Protein AF-A0A3M0XJF8-F1 (afdb_monomer)

Secondary structure (DSSP, 8-state):
--S--SHHHHHHHHHHT-S----HHHHHHHTT----S-GGGT--TTSSS---HHHHTT--HHHHHHHHHHHHHHHHHHHHHHHHHTT-SSGGG--GGG-EEE-TTS-EEEHHHHSPPPPTT-TT---GGG--

Structure (mmCIF, N/CA/C/O backbone):
data_AF-A0A3M0XJF8-F1
#
_entry.id   AF-A0A3M0XJF8-F1
#
loop_
_atom_site.group_PDB
_atom_site.id
_atom_site.type_symbol
_atom_site.label_atom_id
_atom_site.label_alt_id
_atom_site.label_comp_id
_atom_site.label_asym_id
_atom_site.label_entity_id
_atom_site.label_seq_id
_atom_site.pdbx_PDB_ins_code
_atom_site.Cartn_x
_atom_site.Cartn_y
_atom_site.Cartn_z
_atom_site.occupancy
_atom_site.B_iso_or_equiv
_atom_site.auth_seq_id
_atom_site.auth_comp_id
_atom_site.auth_asym_id
_atom_site.auth_atom_id
_atom_site.pdbx_PDB_model_num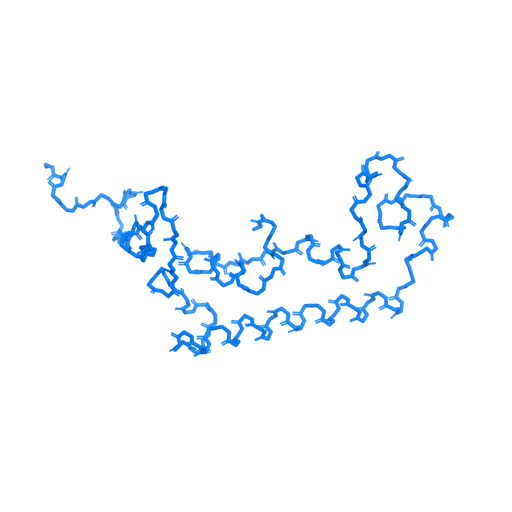
ATOM 1 N N . SER A 1 1 ? -6.342 8.306 -0.354 1.00 82.12 1 SER A N 1
ATOM 2 C CA . SER A 1 1 ? -4.974 8.451 -0.916 1.00 82.12 1 SER A CA 1
ATOM 3 C C . SER A 1 1 ? -4.036 8.891 0.204 1.00 82.12 1 SER A C 1
ATOM 5 O O . SER A 1 1 ? -4.545 9.275 1.246 1.00 82.12 1 SER A O 1
ATOM 7 N N . GLY A 1 2 ? -2.711 8.830 0.031 1.00 88.44 2 GLY A N 1
ATOM 8 C CA . GLY A 1 2 ? -1.752 9.281 1.058 1.00 88.44 2 GLY A CA 1
ATOM 9 C C . GLY A 1 2 ? -0.748 8.216 1.498 1.00 88.44 2 GLY A C 1
ATOM 10 O O . GLY A 1 2 ? -0.645 7.909 2.676 1.00 88.44 2 GLY A O 1
ATOM 11 N N . LYS A 1 3 ? -0.005 7.630 0.548 1.00 92.12 3 LYS A N 1
ATOM 12 C CA . LYS A 1 3 ? 1.035 6.613 0.829 1.00 92.12 3 LYS A CA 1
ATOM 13 C C . LYS A 1 3 ? 0.494 5.337 1.511 1.00 92.12 3 LYS A C 1
ATOM 15 O O . LYS A 1 3 ? 1.210 4.654 2.236 1.00 92.12 3 LYS A O 1
ATOM 20 N N . LEU A 1 4 ? -0.750 4.971 1.206 1.00 95.69 4 LEU A N 1
ATOM 21 C CA . LEU A 1 4 ? -1.412 3.753 1.689 1.00 95.69 4 LEU A CA 1
ATOM 22 C C . LEU A 1 4 ? -0.969 2.534 0.863 1.00 95.69 4 LEU A C 1
ATOM 24 O O . LEU A 1 4 ? -1.701 2.041 0.011 1.00 95.69 4 LEU A O 1
ATOM 28 N N . ILE A 1 5 ? 0.287 2.124 1.035 1.00 96.38 5 ILE A N 1
ATOM 29 C CA . ILE A 1 5 ? 0.939 1.095 0.202 1.00 96.38 5 ILE A CA 1
ATOM 30 C C . ILE A 1 5 ? 0.709 -0.310 0.760 1.00 96.38 5 ILE A C 1
ATOM 32 O O . ILE A 1 5 ? 0.543 -1.251 -0.013 1.00 96.38 5 ILE A O 1
ATOM 36 N N . THR A 1 6 ? 0.722 -0.438 2.087 1.00 96.81 6 THR A N 1
ATOM 37 C CA . THR A 1 6 ? 0.628 -1.716 2.796 1.00 96.81 6 THR A CA 1
ATOM 38 C C . THR A 1 6 ? -0.819 -2.042 3.175 1.00 96.81 6 THR A C 1
ATOM 40 O O . THR A 1 6 ? -1.606 -1.118 3.409 1.00 96.81 6 THR A O 1
ATOM 43 N N . PRO A 1 7 ? -1.170 -3.334 3.321 1.00 96.88 7 PRO A N 1
ATOM 44 C CA . PRO A 1 7 ? -2.499 -3.752 3.769 1.00 96.88 7 PRO A CA 1
ATOM 45 C C . PRO A 1 7 ? -2.912 -3.108 5.099 1.00 96.88 7 PRO A C 1
ATOM 47 O O . PRO A 1 7 ? -4.029 -2.619 5.229 1.00 96.88 7 PRO A O 1
ATOM 50 N N . ALA A 1 8 ? -1.984 -3.005 6.057 1.00 96.06 8 ALA A N 1
ATOM 51 C CA . ALA A 1 8 ? -2.230 -2.362 7.347 1.00 96.06 8 ALA A CA 1
ATOM 52 C C . ALA A 1 8 ? -2.587 -0.872 7.217 1.00 96.06 8 ALA A C 1
ATOM 54 O O . ALA A 1 8 ? -3.492 -0.398 7.898 1.00 96.06 8 ALA A O 1
ATOM 55 N N . ALA A 1 9 ? -1.927 -0.132 6.318 1.00 96.31 9 ALA A N 1
ATOM 56 C CA . ALA A 1 9 ? -2.253 1.273 6.076 1.00 96.31 9 ALA A CA 1
ATOM 57 C C . ALA A 1 9 ? -3.640 1.428 5.430 1.00 96.31 9 ALA A C 1
ATOM 59 O O . ALA A 1 9 ? -4.391 2.335 5.786 1.00 96.31 9 ALA A O 1
ATOM 60 N N . VAL A 1 10 ? -4.001 0.528 4.508 1.00 97.19 10 VAL A N 1
ATOM 61 C CA . VAL A 1 10 ? -5.343 0.489 3.907 1.00 97.19 10 VAL A CA 1
ATOM 62 C C . VAL A 1 10 ? -6.401 0.181 4.971 1.00 97.19 10 VAL A C 1
ATOM 64 O O . VAL A 1 10 ? -7.367 0.929 5.087 1.00 97.19 10 VAL A O 1
ATOM 67 N N . ALA A 1 11 ? -6.200 -0.858 5.785 1.00 96.88 11 ALA A N 1
ATOM 68 C CA . ALA A 1 11 ? -7.111 -1.227 6.868 1.00 96.88 11 ALA A CA 1
ATOM 69 C C . ALA A 1 11 ? -7.267 -0.102 7.902 1.00 96.88 11 ALA A C 1
ATOM 71 O O . ALA A 1 11 ? -8.381 0.203 8.318 1.00 96.88 11 ALA A O 1
ATOM 72 N N . TRP A 1 12 ? -6.175 0.578 8.261 1.00 95.25 12 TRP A N 1
ATOM 73 C CA . TRP A 1 12 ? -6.216 1.744 9.142 1.00 95.25 12 TRP A CA 1
ATOM 74 C C . TRP A 1 12 ? -7.064 2.882 8.559 1.00 95.25 12 TRP A C 1
ATOM 76 O O . TRP A 1 12 ? -7.904 3.438 9.264 1.00 95.25 12 TRP A O 1
ATOM 86 N N . ALA A 1 13 ? -6.910 3.188 7.266 1.00 96.00 13 ALA A N 1
ATOM 87 C CA . ALA A 1 13 ? -7.725 4.202 6.601 1.00 96.00 13 ALA A CA 1
ATOM 88 C C . ALA A 1 13 ? -9.220 3.827 6.594 1.00 96.00 13 ALA A C 1
ATOM 90 O O . ALA A 1 13 ? -10.064 4.687 6.844 1.00 96.00 13 ALA A O 1
ATOM 91 N N . LEU A 1 14 ? -9.548 2.547 6.378 1.00 95.69 14 LEU A N 1
ATOM 92 C CA . LEU A 1 14 ? -10.921 2.042 6.501 1.00 95.69 14 LEU A CA 1
ATOM 93 C C . LEU A 1 14 ? -11.446 2.213 7.937 1.00 95.69 14 LEU A C 1
ATOM 95 O O . LEU A 1 14 ? -12.530 2.756 8.127 1.00 95.69 14 LEU A O 1
ATOM 99 N N . CYS A 1 15 ? -10.654 1.864 8.959 1.00 95.25 15 CYS A N 1
ATOM 100 C CA . CYS A 1 15 ? -11.023 2.066 10.365 1.00 95.25 15 CYS A CA 1
ATOM 101 C C . CYS A 1 15 ? -11.305 3.535 10.715 1.00 95.25 15 CYS A C 1
ATOM 103 O O . CYS A 1 15 ? -12.149 3.799 11.569 1.00 95.25 15 CYS A O 1
ATOM 105 N N . MET A 1 16 ? -10.622 4.494 10.083 1.00 91.88 16 MET A N 1
ATOM 106 C CA . MET A 1 16 ? -10.885 5.924 10.289 1.00 91.88 16 MET A CA 1
ATOM 107 C C . MET A 1 16 ? -12.213 6.400 9.683 1.00 91.88 16 MET A C 1
ATOM 109 O O . MET A 1 16 ? -12.721 7.448 10.098 1.00 91.88 16 MET A O 1
ATOM 113 N N . GLY A 1 17 ? -12.780 5.622 8.757 1.00 91.06 17 GLY A N 1
ATOM 114 C CA . GLY A 1 17 ? -14.035 5.910 8.065 1.00 91.06 17 GLY A CA 1
ATOM 115 C C . GLY A 1 17 ? -13.885 6.215 6.574 1.00 91.06 17 GLY A C 1
ATOM 116 O O . GLY A 1 17 ? -14.770 6.847 6.013 1.00 91.06 17 GLY A O 1
ATOM 117 N N . ALA A 1 18 ? -12.781 5.832 5.921 1.00 94.19 18 ALA A N 1
ATOM 118 C CA . ALA A 1 18 ? -12.663 5.990 4.471 1.00 94.19 18 ALA A CA 1
ATOM 119 C C . ALA A 1 18 ? -13.585 5.009 3.722 1.00 94.19 18 ALA A C 1
ATOM 121 O O . ALA A 1 18 ? -13.517 3.804 3.955 1.00 94.19 18 ALA A O 1
ATOM 122 N N . ASP A 1 19 ? -14.366 5.500 2.756 1.00 92.50 19 ASP A N 1
ATOM 123 C CA . ASP A 1 19 ? -15.224 4.650 1.911 1.00 92.50 19 ASP A CA 1
ATOM 124 C C . ASP A 1 19 ? -14.436 3.846 0.866 1.00 92.50 19 ASP A C 1
ATOM 126 O O . ASP A 1 19 ? -14.840 2.756 0.449 1.00 92.50 19 ASP A O 1
ATOM 130 N N . PHE A 1 20 ? -13.307 4.400 0.415 1.00 93.31 20 PHE A N 1
ATOM 131 C CA . PHE A 1 20 ? -12.403 3.773 -0.542 1.00 93.31 20 PHE A CA 1
ATOM 132 C C . PHE A 1 20 ? -10.959 4.253 -0.361 1.00 93.31 20 PHE A C 1
ATOM 134 O O . PHE A 1 20 ? -10.680 5.338 0.155 1.00 93.31 20 PHE A O 1
ATOM 141 N N . VAL A 1 21 ? -10.015 3.443 -0.841 1.00 95.12 21 VAL A N 1
ATOM 142 C CA . VAL A 1 21 ? -8.580 3.731 -0.776 1.00 95.12 21 VAL A CA 1
ATOM 143 C C . VAL A 1 21 ? -7.960 3.600 -2.164 1.00 95.12 21 VAL A C 1
ATOM 145 O O . VAL A 1 21 ? -8.205 2.638 -2.880 1.00 95.12 21 VAL A O 1
ATOM 148 N N . ASN A 1 22 ? -7.122 4.573 -2.530 1.00 95.00 22 ASN A N 1
ATOM 149 C CA . ASN A 1 22 ? -6.332 4.561 -3.762 1.00 95.00 22 ASN A CA 1
ATOM 150 C C . ASN A 1 22 ? -4.830 4.553 -3.424 1.00 95.00 22 ASN A C 1
ATOM 152 O O . ASN A 1 22 ? -4.371 5.416 -2.662 1.00 95.00 22 ASN A O 1
ATOM 156 N N . SER A 1 23 ? -4.081 3.608 -4.009 1.00 95.12 23 SER A N 1
ATOM 157 C CA . SER A 1 23 ? -2.643 3.398 -3.792 1.00 95.12 23 SER A CA 1
ATOM 158 C C . SER A 1 23 ? -1.793 3.603 -5.051 1.00 95.12 23 SER A C 1
ATOM 160 O O . SER A 1 23 ? -1.125 2.696 -5.545 1.00 95.12 23 SER A O 1
ATOM 162 N N . ALA A 1 24 ? -1.742 4.836 -5.559 1.00 94.19 24 ALA A N 1
ATOM 163 C CA . ALA A 1 24 ? -0.909 5.166 -6.722 1.00 94.19 24 ALA A CA 1
ATOM 164 C C . ALA A 1 24 ? 0.576 4.793 -6.527 1.00 94.19 24 ALA A C 1
ATOM 166 O O . ALA A 1 24 ? 1.217 4.250 -7.425 1.00 94.19 24 ALA A O 1
ATOM 167 N N . ARG A 1 25 ? 1.139 5.039 -5.335 1.00 95.06 25 ARG A N 1
ATOM 168 C CA . ARG A 1 25 ? 2.552 4.730 -5.057 1.00 95.06 25 ARG A CA 1
ATOM 169 C C . ARG A 1 25 ? 2.832 3.227 -5.006 1.00 95.06 25 ARG A C 1
ATOM 171 O O . ARG A 1 25 ? 3.899 2.820 -5.452 1.00 95.06 25 ARG A O 1
ATOM 178 N N . GLY A 1 26 ? 1.895 2.424 -4.502 1.00 96.12 26 GLY A N 1
ATOM 179 C CA . GLY A 1 26 ? 2.027 0.969 -4.513 1.00 96.12 26 GLY A CA 1
ATOM 180 C C . GLY A 1 26 ? 2.094 0.420 -5.935 1.00 96.12 26 GLY A C 1
ATOM 181 O O . GLY A 1 26 ? 3.018 -0.320 -6.262 1.00 96.12 26 GLY A O 1
ATOM 182 N N . PHE A 1 27 ? 1.218 0.901 -6.821 1.00 96.31 27 PHE A N 1
ATOM 183 C CA . PHE A 1 27 ? 1.264 0.551 -8.242 1.00 96.31 27 PHE A CA 1
ATOM 184 C C . PHE A 1 27 ? 2.560 0.992 -8.929 1.00 96.31 27 PHE A C 1
ATOM 186 O O . PHE A 1 27 ? 3.132 0.235 -9.709 1.00 96.31 27 PHE A O 1
ATOM 193 N N . MET A 1 28 ? 3.085 2.175 -8.599 1.00 96.25 28 MET A N 1
ATOM 194 C CA . MET A 1 28 ? 4.387 2.619 -9.110 1.00 96.25 28 MET A CA 1
ATOM 195 C C . MET A 1 28 ? 5.527 1.689 -8.673 1.00 96.25 28 MET A C 1
ATOM 197 O O . MET A 1 28 ? 6.427 1.421 -9.465 1.00 96.25 28 MET A O 1
ATOM 201 N N . PHE A 1 29 ? 5.506 1.176 -7.440 1.00 96.06 29 PHE A N 1
ATOM 202 C CA . PHE A 1 29 ? 6.484 0.183 -6.981 1.00 96.06 29 PHE A CA 1
ATOM 203 C C . PHE A 1 29 ? 6.310 -1.166 -7.675 1.00 96.06 29 PHE A C 1
ATOM 205 O O . PHE A 1 29 ? 7.304 -1.745 -8.111 1.00 96.06 29 PHE A O 1
ATOM 212 N N . ALA A 1 30 ? 5.071 -1.619 -7.878 1.00 96.62 30 ALA A N 1
ATOM 213 C CA . ALA A 1 30 ? 4.790 -2.832 -8.641 1.00 96.62 30 ALA A CA 1
ATOM 214 C C . ALA A 1 30 ? 5.317 -2.739 -10.088 1.00 96.62 30 ALA A C 1
ATOM 216 O O . ALA A 1 30 ? 5.935 -3.684 -10.569 1.00 96.62 30 ALA A O 1
ATOM 217 N N . LEU A 1 31 ? 5.194 -1.569 -10.732 1.00 95.75 31 LEU A N 1
ATOM 218 C CA . LEU A 1 31 ? 5.787 -1.262 -12.046 1.00 95.75 31 LEU A CA 1
ATOM 219 C C . LEU A 1 31 ? 7.330 -1.183 -12.043 1.00 95.75 31 LEU A C 1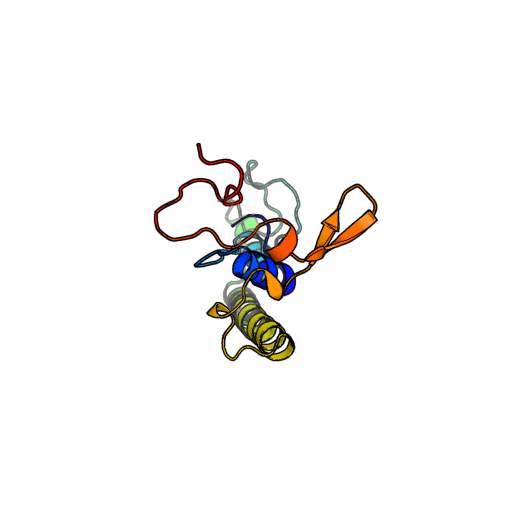
ATOM 221 O O . LEU A 1 31 ? 7.957 -1.192 -13.108 1.00 95.75 31 LEU A O 1
ATOM 225 N N . GLY A 1 32 ? 7.962 -1.068 -10.870 1.00 95.50 32 GLY A N 1
ATOM 226 C CA . GLY A 1 32 ? 9.417 -0.987 -10.711 1.00 95.50 32 GLY A CA 1
ATOM 227 C C . GLY A 1 32 ? 9.977 0.418 -10.472 1.00 95.50 32 GLY A C 1
ATOM 228 O O . GLY A 1 32 ? 11.100 0.703 -10.873 1.00 95.50 32 GLY A O 1
ATOM 229 N N . CYS A 1 33 ? 9.229 1.333 -9.855 1.00 96.44 33 CYS A N 1
ATOM 230 C CA . CYS A 1 33 ? 9.773 2.621 -9.421 1.00 96.44 33 CYS A CA 1
ATOM 231 C C . CYS A 1 33 ? 10.804 2.431 -8.297 1.00 96.44 33 CYS A C 1
ATOM 233 O O . CYS A 1 33 ? 10.481 1.904 -7.239 1.00 96.44 33 CYS A O 1
ATOM 235 N N . ILE A 1 34 ? 12.018 2.945 -8.507 1.00 96.31 34 ILE A N 1
ATOM 236 C CA . ILE A 1 34 ? 13.139 2.889 -7.549 1.00 96.31 34 ILE A CA 1
ATOM 237 C C . ILE A 1 34 ? 13.314 4.182 -6.736 1.00 96.31 34 ILE A C 1
ATOM 239 O O . ILE A 1 34 ? 14.358 4.414 -6.142 1.00 96.31 34 ILE A O 1
ATOM 243 N N . GLN A 1 35 ? 12.318 5.072 -6.754 1.00 95.94 35 GLN A N 1
ATOM 244 C CA . GLN A 1 35 ? 12.358 6.362 -6.051 1.00 95.94 35 GLN A CA 1
ATOM 245 C C . GLN A 1 35 ? 13.537 7.277 -6.428 1.00 95.94 35 GLN A C 1
ATOM 247 O O . GLN A 1 35 ? 14.050 8.002 -5.584 1.00 95.94 35 GLN A O 1
ATOM 252 N N . SER A 1 36 ? 13.913 7.336 -7.708 1.00 95.94 36 SER A N 1
ATOM 253 C CA . SER A 1 36 ? 15.020 8.194 -8.168 1.00 95.94 36 SER A CA 1
ATOM 254 C C . SER A 1 36 ? 14.768 9.704 -8.032 1.00 95.94 36 SER A C 1
ATOM 256 O O . SER A 1 36 ? 15.696 10.487 -8.196 1.00 95.94 36 SER A O 1
ATOM 258 N N . MET A 1 37 ? 13.520 10.122 -7.777 1.00 95.75 37 MET A N 1
ATOM 259 C CA . MET A 1 37 ? 13.094 11.530 -7.704 1.00 95.75 37 MET A CA 1
ATOM 260 C C . MET A 1 37 ? 13.390 12.340 -8.980 1.00 95.75 37 MET A C 1
ATOM 262 O O . MET A 1 37 ? 13.551 13.554 -8.932 1.00 95.75 37 MET A O 1
ATOM 266 N N . GLN A 1 38 ? 13.424 11.675 -10.141 1.00 96.25 38 GLN A N 1
ATOM 267 C CA . GLN A 1 38 ? 13.660 12.310 -11.448 1.00 96.25 38 GLN A CA 1
ATOM 268 C C . GLN A 1 38 ? 12.403 12.396 -12.324 1.00 96.25 38 GLN A C 1
ATOM 270 O O . GLN A 1 38 ? 12.497 12.609 -13.531 1.00 96.25 38 GLN A O 1
ATOM 275 N N . CYS A 1 39 ? 11.217 12.212 -11.742 1.00 96.25 39 CYS A N 1
ATOM 276 C CA . CYS A 1 39 ? 9.966 12.118 -12.496 1.00 96.25 39 CYS A CA 1
ATOM 277 C C . CYS A 1 39 ? 9.676 13.384 -13.322 1.00 96.25 39 CYS A C 1
ATOM 279 O O . CYS A 1 39 ? 9.171 13.290 -14.432 1.00 96.25 39 CYS A O 1
ATOM 281 N N . ASN A 1 40 ? 10.036 14.561 -12.804 1.00 97.00 40 ASN A N 1
ATOM 282 C CA . ASN A 1 40 ? 9.851 15.853 -13.469 1.00 97.00 40 ASN A CA 1
ATOM 283 C C . ASN A 1 40 ? 10.941 16.185 -14.504 1.00 97.00 40 ASN A C 1
ATOM 285 O O . ASN A 1 40 ? 10.787 17.139 -15.256 1.00 97.00 40 ASN A O 1
ATOM 289 N N . ARG A 1 41 ? 12.052 15.438 -14.533 1.00 96.50 41 ARG A N 1
ATOM 290 C CA . ARG A 1 41 ? 13.210 15.717 -15.401 1.00 96.50 41 ARG A CA 1
ATOM 291 C C . ARG A 1 41 ? 13.169 14.973 -16.731 1.00 96.50 41 ARG A C 1
ATOM 293 O O . ARG A 1 41 ? 14.092 15.105 -17.523 1.00 96.50 41 ARG A O 1
ATOM 300 N N . ASN A 1 42 ? 12.132 14.167 -16.968 1.00 95.56 42 ASN A N 1
ATOM 301 C CA . ASN A 1 42 ? 12.020 13.294 -18.139 1.00 95.56 42 ASN A CA 1
ATOM 302 C C . ASN A 1 42 ? 13.138 12.227 -18.247 1.00 95.56 42 ASN A C 1
ATOM 304 O O . ASN A 1 42 ? 13.285 11.579 -19.282 1.00 95.56 42 ASN A O 1
ATOM 308 N N . THR A 1 43 ? 13.908 11.998 -17.177 1.00 96.62 43 THR A N 1
ATOM 309 C CA . THR A 1 43 ? 15.059 11.074 -17.128 1.00 96.62 43 THR A CA 1
ATOM 310 C C . THR A 1 43 ? 14.822 9.891 -16.187 1.00 96.62 43 THR A C 1
ATOM 312 O O . THR A 1 43 ? 15.749 9.381 -15.562 1.00 96.62 43 THR A O 1
ATOM 315 N N . CYS A 1 44 ? 13.570 9.444 -16.046 1.00 96.69 44 CYS A N 1
ATOM 316 C CA . CYS A 1 44 ? 13.240 8.295 -15.205 1.00 96.69 44 CYS A CA 1
ATOM 317 C C . CYS A 1 44 ? 14.015 7.040 -15.668 1.00 96.69 44 CYS A C 1
ATOM 319 O O . CYS A 1 44 ? 13.765 6.558 -16.775 1.00 96.69 44 CYS A O 1
ATOM 321 N N . PRO A 1 45 ? 14.909 6.470 -14.835 1.00 94.88 45 PRO A N 1
ATOM 322 C CA . PRO A 1 45 ? 15.795 5.382 -15.254 1.00 94.88 45 PRO A CA 1
ATOM 323 C C . PRO A 1 45 ? 15.049 4.066 -15.498 1.00 94.88 45 PRO A C 1
ATOM 325 O O . PRO A 1 45 ? 15.547 3.197 -16.200 1.00 94.88 45 PRO A O 1
ATOM 328 N N . THR A 1 46 ? 13.845 3.916 -14.939 1.00 94.75 46 THR A N 1
ATOM 329 C CA . THR A 1 46 ? 13.028 2.699 -15.056 1.00 94.75 46 THR A CA 1
ATOM 330 C C . THR A 1 46 ? 11.946 2.800 -16.132 1.00 94.75 46 THR A C 1
ATOM 332 O O . THR A 1 46 ? 11.134 1.884 -16.276 1.00 94.75 46 THR A O 1
ATOM 335 N N . GLY A 1 47 ? 11.909 3.914 -16.875 1.00 94.75 47 GLY A N 1
ATOM 336 C CA . GLY A 1 47 ? 11.011 4.102 -18.015 1.00 94.75 47 GLY A CA 1
ATOM 337 C C . GLY A 1 47 ? 9.560 4.448 -17.672 1.00 94.75 47 GLY A C 1
ATOM 338 O O . GLY A 1 47 ? 8.747 4.541 -18.580 1.00 94.75 47 GLY A O 1
ATOM 339 N N . ILE A 1 48 ? 9.219 4.649 -16.393 1.00 95.88 48 ILE A N 1
ATOM 340 C CA . ILE A 1 48 ? 7.829 4.881 -15.952 1.00 95.88 48 ILE A CA 1
ATOM 341 C C . ILE A 1 48 ? 7.362 6.314 -16.250 1.00 95.88 48 ILE A C 1
ATOM 343 O O . ILE A 1 48 ? 6.282 6.517 -16.789 1.00 95.88 48 ILE A O 1
ATOM 347 N N . ALA A 1 49 ? 8.167 7.314 -15.878 1.00 96.00 49 ALA A N 1
ATOM 348 C CA . ALA A 1 49 ? 7.831 8.736 -16.000 1.00 96.00 49 ALA A CA 1
ATOM 349 C C . ALA A 1 49 ? 8.807 9.433 -16.960 1.00 96.00 49 ALA A C 1
ATOM 351 O O . ALA A 1 49 ? 9.676 10.202 -16.548 1.00 96.00 49 ALA A O 1
ATOM 352 N N . THR A 1 50 ? 8.732 9.072 -18.240 1.00 96.00 50 THR A N 1
ATOM 353 C CA . THR A 1 50 ? 9.560 9.644 -19.308 1.00 96.00 50 THR A CA 1
ATOM 354 C C . THR A 1 50 ? 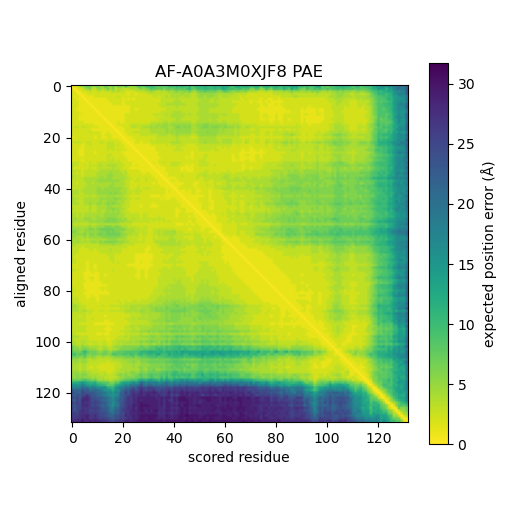8.871 9.500 -20.662 1.00 96.00 50 THR A C 1
ATOM 356 O O . THR A 1 50 ? 8.170 8.522 -20.906 1.00 96.00 50 THR A O 1
ATOM 359 N N . HIS A 1 51 ? 9.097 10.467 -21.544 1.00 95.50 51 HIS A N 1
ATOM 360 C CA . HIS A 1 51 ? 8.735 10.465 -22.959 1.00 95.50 51 HIS A CA 1
ATOM 361 C C . HIS A 1 51 ? 9.911 10.058 -23.858 1.00 95.50 51 HIS A C 1
ATOM 363 O O . HIS A 1 51 ? 9.767 10.042 -25.075 1.00 95.50 51 HIS A O 1
ATOM 369 N N . ASN A 1 52 ? 11.090 9.761 -23.294 1.00 96.38 52 ASN A N 1
ATOM 370 C CA . ASN A 1 52 ? 12.245 9.315 -24.066 1.00 96.38 52 ASN A CA 1
ATOM 371 C C . ASN A 1 52 ? 12.084 7.829 -24.445 1.00 96.38 52 ASN A C 1
ATOM 373 O O . ASN A 1 52 ? 12.163 6.977 -23.549 1.00 96.38 52 ASN A O 1
ATOM 377 N N . PRO A 1 53 ? 11.964 7.480 -25.744 1.00 95.75 53 PRO A N 1
ATOM 378 C CA . PRO A 1 53 ? 11.764 6.095 -26.171 1.00 95.75 53 PRO A CA 1
ATOM 379 C C . PRO A 1 53 ? 12.888 5.158 -25.719 1.00 95.75 53 PRO A C 1
ATOM 381 O O . PRO A 1 53 ? 12.651 3.985 -25.447 1.00 95.75 53 PRO A O 1
ATOM 384 N N . ARG A 1 54 ? 14.124 5.665 -25.570 1.00 96.31 54 ARG A N 1
ATOM 385 C CA . ARG A 1 54 ? 15.260 4.853 -25.108 1.00 96.31 54 ARG A CA 1
ATOM 386 C C . ARG A 1 54 ? 15.082 4.363 -23.673 1.00 96.31 54 ARG A C 1
ATOM 388 O O . ARG A 1 54 ? 15.497 3.241 -23.387 1.00 96.31 54 ARG A O 1
ATOM 395 N N . LEU A 1 55 ? 14.494 5.195 -22.809 1.00 95.94 55 LEU A N 1
ATOM 396 C CA . LEU A 1 55 ? 14.235 4.891 -21.399 1.00 95.94 55 LEU A CA 1
ATOM 397 C C . LEU A 1 55 ? 12.933 4.096 -21.225 1.00 95.94 55 LEU A C 1
ATOM 399 O O . LEU A 1 55 ? 12.883 3.191 -20.396 1.00 95.94 55 LEU A O 1
ATOM 403 N N . GLN A 1 56 ? 11.907 4.376 -22.037 1.00 95.69 56 GLN A N 1
ATOM 404 C CA . GLN A 1 56 ? 10.634 3.639 -22.020 1.00 95.69 56 GLN A CA 1
ATOM 405 C C . GLN A 1 56 ? 10.791 2.145 -22.327 1.00 95.69 56 GLN A C 1
ATOM 407 O O . GLN A 1 56 ? 9.985 1.355 -21.852 1.00 95.69 56 GLN A O 1
ATOM 412 N N . ARG A 1 57 ? 11.861 1.726 -23.019 1.00 93.00 57 ARG A N 1
ATOM 413 C CA . ARG A 1 57 ? 12.202 0.298 -23.200 1.00 93.00 57 ARG A CA 1
ATOM 414 C C . ARG A 1 57 ? 12.340 -0.478 -21.888 1.00 93.00 57 ARG A C 1
ATOM 416 O O . ARG A 1 57 ? 12.188 -1.691 -21.888 1.00 93.00 57 ARG A O 1
ATOM 423 N N . GLY A 1 58 ? 12.606 0.203 -20.771 1.00 89.44 58 GLY A N 1
ATOM 424 C CA . GLY A 1 58 ? 12.597 -0.414 -19.444 1.00 89.44 58 GLY A CA 1
ATOM 425 C C . GLY A 1 58 ? 11.199 -0.806 -18.947 1.00 89.44 58 GLY A C 1
ATOM 426 O O . GLY A 1 58 ? 11.090 -1.495 -17.934 1.00 89.44 58 GLY A O 1
ATOM 427 N N . LEU A 1 59 ? 10.123 -0.372 -19.613 1.00 92.12 59 LEU A N 1
ATOM 428 C CA . LEU A 1 59 ? 8.729 -0.709 -19.328 1.00 92.12 59 LEU A CA 1
ATOM 429 C C . LEU A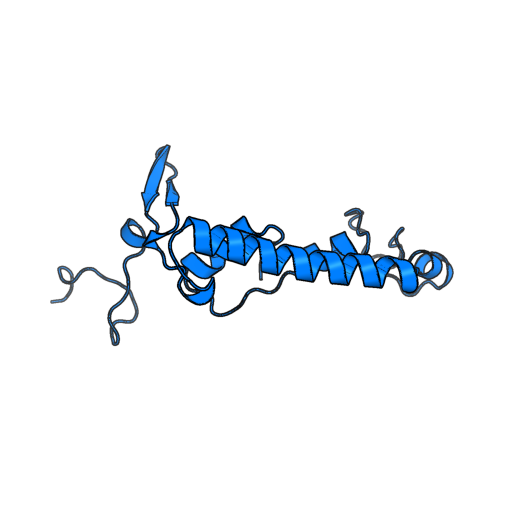 1 59 ? 8.272 -1.906 -20.181 1.00 92.12 59 LEU A C 1
ATOM 431 O O . LEU A 1 59 ? 7.453 -1.760 -21.079 1.00 92.12 59 LEU A O 1
ATOM 435 N N . VAL A 1 60 ? 8.808 -3.093 -19.885 1.00 94.56 60 VAL A N 1
ATOM 436 C CA . VAL A 1 60 ? 8.364 -4.357 -20.499 1.00 94.56 60 VAL A CA 1
ATOM 437 C C . VAL A 1 60 ? 6.954 -4.682 -19.996 1.00 94.56 60 VAL A C 1
ATOM 439 O O . VAL A 1 60 ? 6.775 -4.959 -18.809 1.00 94.56 60 VAL A O 1
ATOM 442 N N . VAL A 1 61 ? 5.948 -4.567 -20.866 1.00 94.19 61 VAL A N 1
ATOM 443 C CA . VAL A 1 61 ? 4.528 -4.610 -20.475 1.00 94.19 61 VAL A CA 1
ATOM 444 C C . VAL A 1 61 ? 4.143 -5.997 -19.975 1.00 94.19 61 VAL A C 1
ATOM 446 O O . VAL A 1 61 ? 3.467 -6.106 -18.957 1.00 94.19 61 VAL A O 1
ATOM 449 N N . GLU A 1 62 ? 4.632 -7.038 -20.639 1.00 95.88 62 GLU A N 1
ATOM 450 C CA . GLU A 1 62 ? 4.316 -8.439 -20.373 1.00 95.88 62 GLU A CA 1
ATOM 451 C C . GLU A 1 62 ? 4.745 -8.859 -18.957 1.00 95.88 62 GLU A C 1
ATOM 453 O O . GLU A 1 62 ? 3.986 -9.514 -18.251 1.00 95.88 62 GLU A O 1
ATOM 458 N N . ASP A 1 63 ? 5.918 -8.411 -18.493 1.00 95.06 63 ASP A N 1
ATOM 459 C CA . ASP A 1 63 ? 6.392 -8.646 -17.118 1.00 95.06 63 ASP A CA 1
ATOM 460 C C . ASP A 1 63 ? 5.659 -7.761 -16.099 1.00 95.06 63 ASP A C 1
ATOM 462 O O . ASP A 1 63 ? 5.187 -8.204 -15.046 1.00 95.06 63 ASP A O 1
ATOM 466 N N . LYS A 1 64 ? 5.562 -6.462 -16.392 1.00 95.69 64 LYS A N 1
ATOM 467 C CA . LYS A 1 64 ? 5.093 -5.481 -15.409 1.00 95.69 64 LYS A CA 1
ATOM 468 C C . LYS A 1 64 ? 3.591 -5.555 -15.170 1.00 95.69 64 LYS A C 1
ATOM 470 O O . LYS A 1 64 ? 3.157 -5.252 -14.057 1.00 95.69 64 LYS A O 1
ATOM 475 N N . ALA A 1 65 ? 2.808 -5.959 -16.168 1.00 97.19 65 ALA A N 1
ATOM 476 C CA . ALA A 1 65 ? 1.373 -6.170 -16.020 1.00 97.19 65 ALA A CA 1
ATOM 477 C C . ALA A 1 65 ? 1.079 -7.256 -14.975 1.00 97.19 65 ALA A C 1
ATOM 479 O O . ALA A 1 65 ? 0.286 -7.017 -14.062 1.00 97.19 65 ALA A O 1
ATOM 480 N N . GLU A 1 66 ? 1.788 -8.388 -15.030 1.00 98.00 66 GLU A N 1
ATOM 481 C CA . GLU A 1 66 ? 1.646 -9.479 -14.058 1.00 98.00 66 GLU A CA 1
ATOM 482 C C . GLU A 1 66 ? 1.984 -9.023 -12.637 1.00 98.00 66 GLU A C 1
ATOM 484 O O . GLU A 1 66 ? 1.239 -9.281 -11.690 1.00 98.00 66 GLU A O 1
ATOM 489 N N . ARG A 1 67 ? 3.062 -8.251 -12.478 1.00 97.38 67 ARG A N 1
ATOM 490 C CA . ARG A 1 67 ? 3.470 -7.694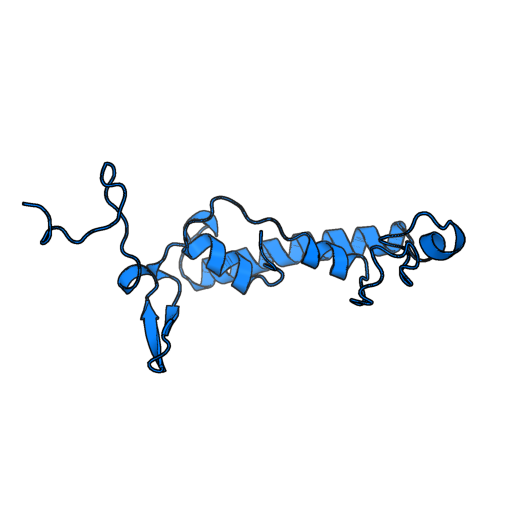 -11.178 1.00 97.38 67 ARG A CA 1
ATOM 491 C C . ARG A 1 67 ? 2.441 -6.723 -10.607 1.00 97.38 67 ARG A C 1
ATOM 493 O O . ARG A 1 67 ? 2.151 -6.757 -9.410 1.00 97.38 67 ARG A O 1
ATOM 500 N N . VAL A 1 68 ? 1.878 -5.860 -11.451 1.00 97.81 68 VAL A N 1
ATOM 501 C CA . VAL A 1 68 ? 0.809 -4.926 -11.070 1.00 97.81 68 VAL A CA 1
ATOM 502 C C . VAL A 1 68 ? -0.455 -5.682 -10.661 1.00 97.81 68 VAL A C 1
ATOM 504 O O . VAL A 1 68 ? -1.037 -5.376 -9.617 1.00 97.81 68 VAL A O 1
ATOM 507 N N . ALA A 1 69 ? -0.851 -6.692 -11.436 1.00 98.06 69 ALA A N 1
ATOM 508 C CA . ALA A 1 69 ? -2.007 -7.528 -11.136 1.00 98.06 69 ALA A CA 1
ATOM 509 C C . ALA A 1 69 ? -1.811 -8.324 -9.838 1.00 98.06 69 ALA A C 1
ATOM 511 O O . ALA A 1 69 ? -2.730 -8.412 -9.021 1.00 98.06 69 ALA A O 1
ATOM 512 N N . ALA A 1 70 ? -0.615 -8.874 -9.615 1.00 98.00 70 ALA A N 1
ATOM 513 C CA . ALA A 1 70 ? -0.259 -9.553 -8.377 1.00 98.00 70 ALA A CA 1
ATOM 514 C C . ALA A 1 70 ? -0.343 -8.596 -7.180 1.00 98.00 70 ALA A C 1
ATOM 516 O O . ALA A 1 70 ? -1.014 -8.917 -6.202 1.00 98.00 70 ALA A O 1
ATOM 517 N N . TYR A 1 71 ? 0.242 -7.394 -7.268 1.00 97.88 71 TYR A N 1
ATOM 518 C CA . TYR A 1 71 ? 0.147 -6.390 -6.201 1.00 97.88 71 TYR A CA 1
ATOM 519 C C . TYR A 1 71 ? -1.307 -6.075 -5.833 1.00 97.88 71 TYR A C 1
ATOM 521 O O . TYR A 1 71 ? -1.652 -6.098 -4.653 1.00 97.88 71 TYR A O 1
ATOM 529 N N . ALA A 1 72 ? -2.171 -5.829 -6.825 1.00 97.62 72 ALA A N 1
ATOM 530 C CA . ALA A 1 72 ? -3.585 -5.551 -6.578 1.00 97.62 72 ALA A CA 1
ATOM 531 C C . ALA A 1 72 ? -4.284 -6.719 -5.864 1.00 97.62 72 ALA A C 1
ATOM 533 O O . ALA A 1 72 ? -4.958 -6.508 -4.855 1.00 97.62 72 ALA A O 1
ATOM 534 N N . ARG A 1 73 ? -4.096 -7.952 -6.359 1.00 98.06 73 ARG A N 1
ATOM 535 C CA . ARG A 1 73 ? -4.698 -9.161 -5.776 1.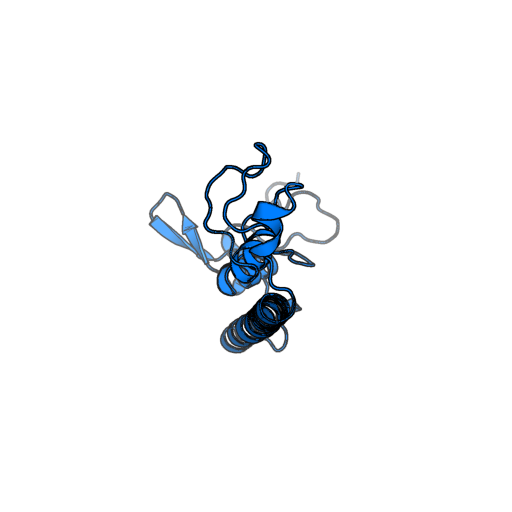00 98.06 73 ARG A CA 1
ATOM 536 C C . ARG A 1 73 ? -4.226 -9.399 -4.344 1.00 98.06 73 ARG A C 1
ATOM 538 O O . ARG A 1 73 ? -5.057 -9.610 -3.465 1.00 98.06 73 ARG A O 1
ATOM 545 N N . HIS A 1 74 ? -2.920 -9.314 -4.097 1.00 97.94 74 HIS A N 1
ATOM 546 C CA . HIS A 1 74 ? -2.352 -9.497 -2.763 1.00 97.94 74 HIS A CA 1
ATOM 547 C C . HIS A 1 74 ? -2.803 -8.403 -1.799 1.00 97.94 74 HIS A C 1
ATOM 549 O O . HIS A 1 74 ? -3.199 -8.712 -0.683 1.00 97.94 74 HIS A O 1
ATOM 555 N N . LEU A 1 75 ? -2.826 -7.137 -2.224 1.00 97.56 75 LEU A N 1
ATOM 556 C CA . LEU A 1 75 ? -3.293 -6.048 -1.368 1.00 97.56 75 LEU A CA 1
ATOM 557 C C . LEU A 1 75 ? -4.741 -6.278 -0.913 1.00 97.56 75 LEU A C 1
ATOM 559 O O . LEU A 1 75 ? -5.036 -6.126 0.268 1.00 97.56 75 LEU A O 1
ATOM 563 N N . VAL A 1 76 ? -5.633 -6.667 -1.830 1.00 96.75 76 VAL A N 1
ATOM 564 C CA . VAL A 1 76 ? -7.038 -6.959 -1.502 1.00 96.75 76 VAL A CA 1
ATOM 565 C C . VAL A 1 76 ? -7.151 -8.165 -0.572 1.00 96.75 76 VAL A C 1
ATOM 567 O O . VAL A 1 76 ? -7.869 -8.093 0.425 1.00 96.75 76 VAL A O 1
ATOM 570 N N . HIS A 1 77 ? -6.430 -9.247 -0.872 1.00 97.88 77 HIS A N 1
ATOM 571 C CA . HIS A 1 77 ? -6.434 -10.460 -0.058 1.00 97.88 77 HIS A CA 1
ATOM 572 C C . HIS A 1 77 ? -5.981 -10.179 1.379 1.00 97.88 77 HIS A C 1
ATOM 574 O O . HIS A 1 77 ? -6.707 -10.484 2.319 1.00 97.88 77 HIS A O 1
ATOM 580 N N . GLU A 1 78 ? -4.840 -9.513 1.550 1.00 98.06 78 GLU A N 1
ATOM 581 C CA . GLU A 1 78 ? -4.265 -9.220 2.865 1.00 98.06 78 GLU A CA 1
ATOM 582 C C . GLU A 1 78 ? -5.114 -8.241 3.683 1.00 98.06 78 GLU A C 1
ATOM 584 O O . GLU A 1 78 ? -5.229 -8.370 4.901 1.00 98.06 78 GLU A O 1
ATOM 589 N N . VAL A 1 79 ? -5.763 -7.268 3.035 1.00 97.81 79 VAL A N 1
ATOM 590 C CA . VAL A 1 79 ? -6.741 -6.406 3.718 1.00 97.81 79 VAL A CA 1
ATOM 591 C C . VAL A 1 79 ? -7.939 -7.233 4.206 1.00 97.81 79 VAL A C 1
ATOM 593 O O . VAL A 1 79 ? -8.433 -6.994 5.309 1.00 97.81 79 VAL A O 1
ATOM 596 N N . GLY A 1 80 ? -8.373 -8.229 3.429 1.00 97.81 80 GLY A N 1
ATOM 597 C CA . GLY A 1 80 ? -9.357 -9.230 3.850 1.00 97.81 80 GLY A CA 1
ATOM 598 C C . GLY A 1 80 ? -8.886 -10.051 5.052 1.00 97.81 80 GLY A C 1
ATOM 599 O O . GLY A 1 80 ? -9.624 -10.183 6.025 1.00 97.81 80 GLY A O 1
ATOM 600 N N . THR A 1 81 ? -7.640 -10.523 5.038 1.00 98.25 81 THR A N 1
ATOM 601 C CA . THR A 1 81 ? -7.026 -11.254 6.157 1.00 98.25 81 THR A CA 1
ATOM 602 C C . THR A 1 81 ? -7.022 -10.424 7.441 1.00 98.25 81 THR A C 1
ATOM 604 O O . THR A 1 81 ? -7.422 -10.919 8.494 1.00 98.25 81 THR A O 1
ATOM 607 N N . ILE A 1 82 ? -6.656 -9.139 7.363 1.00 97.94 82 ILE A N 1
ATOM 608 C CA . ILE A 1 82 ? -6.714 -8.219 8.511 1.00 97.94 82 ILE A CA 1
ATOM 609 C C . ILE A 1 82 ? -8.155 -8.057 9.008 1.00 97.94 82 ILE A C 1
ATOM 611 O O . ILE A 1 82 ? -8.402 -8.115 10.210 1.00 97.94 82 ILE A O 1
ATOM 615 N N . ALA A 1 83 ? -9.115 -7.882 8.098 1.00 97.81 83 ALA A N 1
ATOM 616 C CA . ALA A 1 83 ? -10.523 -7.748 8.453 1.00 97.81 83 ALA A CA 1
ATOM 617 C C . ALA A 1 83 ? -11.039 -8.989 9.210 1.00 97.81 83 ALA A C 1
ATOM 619 O O . ALA A 1 83 ? -11.642 -8.857 10.277 1.00 97.81 83 ALA A O 1
ATOM 620 N N . HIS A 1 84 ? -10.716 -10.189 8.724 1.00 97.38 84 HIS A N 1
ATOM 621 C CA . HIS A 1 84 ? -11.058 -11.440 9.398 1.00 97.38 84 HIS A CA 1
ATOM 622 C C . HIS A 1 84 ? -10.367 -11.589 10.757 1.00 97.38 84 HIS A C 1
ATOM 624 O O . HIS A 1 84 ? -11.014 -11.999 11.720 1.00 97.38 84 HIS A O 1
ATOM 630 N N . ALA A 1 85 ? -9.097 -11.190 10.877 1.00 97.44 85 ALA A N 1
ATOM 631 C CA . ALA A 1 85 ? -8.382 -11.184 12.154 1.00 97.44 85 ALA A CA 1
ATOM 632 C C . ALA A 1 85 ? -9.013 -10.222 13.180 1.00 97.44 85 ALA A C 1
ATOM 634 O O . ALA A 1 85 ? -9.005 -10.499 14.377 1.00 97.44 85 ALA A O 1
ATOM 635 N N . CYS A 1 86 ? -9.610 -9.117 12.723 1.00 96.69 86 CYS A N 1
ATOM 636 C CA . CYS A 1 86 ? -10.381 -8.195 13.560 1.00 96.69 86 CYS A CA 1
ATOM 637 C C . CYS A 1 86 ? -11.808 -8.684 13.880 1.00 96.69 86 CYS A C 1
ATOM 639 O O . CYS A 1 86 ? -12.544 -7.974 14.565 1.00 96.69 86 CYS A O 1
ATOM 641 N N . GLY A 1 87 ? -12.215 -9.863 13.395 1.00 96.94 87 GLY A N 1
ATOM 642 C CA . GLY A 1 87 ? -13.532 -10.450 13.658 1.00 96.94 87 GLY A CA 1
ATOM 643 C C . GLY A 1 87 ? -14.666 -9.904 12.788 1.00 96.94 87 GLY A C 1
ATOM 644 O O . GLY A 1 87 ? -15.833 -10.095 13.128 1.00 96.94 87 GLY A O 1
ATOM 645 N N . VAL A 1 88 ? -14.357 -9.229 11.675 1.00 97.38 88 VAL A N 1
ATOM 646 C CA . VAL A 1 88 ? -15.366 -8.741 10.722 1.00 97.38 88 VAL A CA 1
ATOM 647 C C . VAL A 1 88 ? -15.364 -9.559 9.429 1.00 97.38 88 VAL A C 1
ATOM 649 O O . VAL A 1 88 ? -14.367 -10.182 9.061 1.00 97.38 88 VAL A O 1
ATOM 652 N N . ARG A 1 89 ? -16.500 -9.589 8.721 1.00 95.62 89 ARG A N 1
ATOM 653 C CA . ARG A 1 89 ? -16.659 -10.429 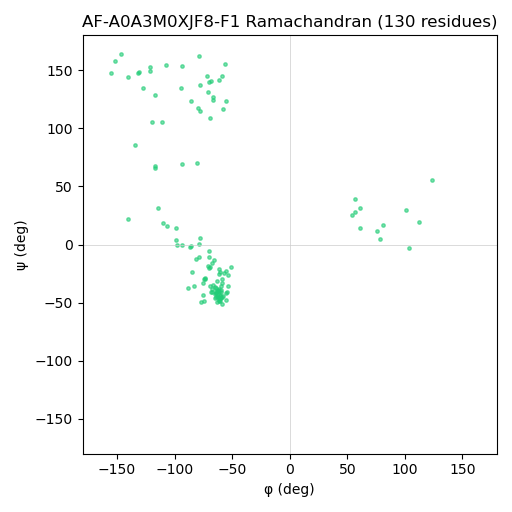7.516 1.00 95.62 89 ARG A CA 1
ATOM 654 C C . ARG A 1 89 ? -16.132 -9.755 6.257 1.00 95.62 89 ARG A C 1
ATOM 656 O O . ARG A 1 89 ? -15.834 -10.429 5.278 1.00 95.62 89 ARG A O 1
ATOM 663 N N . SER A 1 90 ? -16.064 -8.428 6.269 1.00 95.62 90 SER A N 1
ATOM 664 C CA . SER A 1 90 ? -15.633 -7.616 5.136 1.00 95.62 90 SER A CA 1
ATOM 665 C C . SER A 1 90 ? -14.773 -6.449 5.619 1.00 95.62 90 SER A C 1
ATOM 667 O O . SER A 1 90 ? -15.101 -5.850 6.644 1.00 95.62 90 SER A O 1
ATOM 669 N N . PRO A 1 91 ? -13.732 -6.037 4.870 1.00 95.69 91 PRO A N 1
ATOM 670 C CA . PRO A 1 91 ? -12.950 -4.843 5.188 1.00 95.69 91 PRO A CA 1
ATOM 671 C C . PRO A 1 91 ? -13.778 -3.565 5.358 1.00 95.69 91 PRO A C 1
ATOM 673 O O . PRO A 1 91 ? -13.377 -2.668 6.088 1.00 95.69 91 PRO A O 1
ATOM 676 N N . ARG A 1 92 ? -14.952 -3.479 4.720 1.00 94.50 92 ARG A N 1
ATOM 677 C CA . ARG A 1 92 ? -15.874 -2.337 4.863 1.00 94.50 92 ARG A CA 1
ATOM 678 C C . ARG A 1 92 ? -16.536 -2.253 6.241 1.00 94.50 92 ARG A C 1
ATOM 680 O O . ARG A 1 92 ? -17.049 -1.205 6.605 1.00 94.50 92 ARG A O 1
ATOM 687 N N . GLU A 1 93 ? -16.546 -3.349 6.995 1.00 95.62 93 GLU A N 1
ATOM 688 C CA . GLU A 1 93 ? -17.073 -3.399 8.362 1.00 95.62 93 GLU A CA 1
ATOM 689 C C . GLU A 1 93 ? -16.014 -2.974 9.402 1.00 95.62 93 GLU A C 1
ATOM 691 O O . GLU A 1 93 ? -16.302 -2.927 10.603 1.00 95.62 93 GLU A O 1
ATOM 696 N N . LEU A 1 94 ? -14.788 -2.648 8.965 1.00 96.06 94 LEU A N 1
ATOM 697 C CA . LEU A 1 94 ? -13.781 -2.041 9.826 1.00 96.06 94 LEU A CA 1
ATOM 698 C C . LEU A 1 94 ? -14.277 -0.685 10.350 1.00 96.06 94 LEU A C 1
ATOM 700 O O . LEU A 1 94 ? -14.947 0.082 9.669 1.00 96.06 94 LEU A O 1
ATOM 704 N N . LYS A 1 95 ? -13.960 -0.407 11.612 1.00 94.44 95 LYS A N 1
ATOM 705 C CA . LYS A 1 95 ? -14.474 0.714 12.402 1.00 94.44 95 LYS A CA 1
ATOM 706 C C . LYS A 1 95 ? -13.372 1.159 13.346 1.00 94.44 95 LYS A C 1
ATOM 708 O O . LYS A 1 95 ? -12.452 0.388 13.624 1.00 94.44 95 LYS A O 1
ATOM 713 N N . ARG A 1 96 ? -13.502 2.357 13.913 1.00 93.94 96 ARG A N 1
ATOM 714 C CA . ARG A 1 96 ? -12.491 2.956 14.801 1.00 93.94 96 ARG A CA 1
ATOM 715 C C . ARG A 1 96 ? -12.092 2.043 15.964 1.00 93.94 96 ARG A C 1
ATOM 717 O O . ARG A 1 96 ? -10.919 1.956 16.295 1.00 93.94 96 ARG A O 1
ATOM 724 N N . ARG A 1 97 ? -13.028 1.270 16.520 1.00 93.31 97 ARG A N 1
ATOM 725 C CA . ARG A 1 97 ? -12.742 0.304 17.599 1.00 93.31 97 ARG A CA 1
ATOM 726 C C . ARG A 1 97 ? -11.755 -0.815 17.226 1.00 93.31 97 ARG A C 1
ATOM 728 O O . ARG A 1 97 ? -11.187 -1.422 18.125 1.00 93.31 97 ARG A O 1
ATOM 735 N N . HIS A 1 98 ? -11.564 -1.105 15.937 1.00 95.38 98 HIS A N 1
ATOM 736 C CA . HIS A 1 98 ? -10.670 -2.168 15.464 1.00 95.38 98 HIS A CA 1
ATOM 737 C C . HIS A 1 98 ? -9.213 -1.696 15.304 1.00 95.38 98 HIS A C 1
ATOM 739 O O . HIS A 1 98 ? -8.352 -2.495 14.950 1.00 95.38 98 HIS A O 1
ATOM 745 N N . ALA A 1 99 ? -8.913 -0.416 15.551 1.00 94.75 99 ALA A N 1
ATOM 746 C CA . ALA A 1 99 ? -7.566 0.133 15.433 1.00 94.75 99 ALA A CA 1
ATOM 747 C C . ALA A 1 99 ? -7.178 0.969 16.659 1.00 94.75 99 ALA A C 1
ATOM 749 O O . ALA A 1 99 ? -8.000 1.639 17.288 1.00 94.75 99 ALA A O 1
ATOM 750 N N . ARG A 1 100 ? -5.884 0.933 16.982 1.00 94.56 100 ARG A N 1
ATOM 751 C CA . ARG A 1 100 ? -5.264 1.694 18.071 1.00 94.56 100 ARG A CA 1
ATOM 752 C C . ARG A 1 100 ? -4.162 2.591 17.525 1.00 94.56 100 ARG A C 1
ATOM 754 O O . ARG A 1 100 ? -3.547 2.271 16.509 1.00 94.56 100 ARG A O 1
ATOM 761 N N . VAL A 1 101 ? -3.906 3.697 18.212 1.00 93.50 101 VAL A N 1
ATOM 762 C CA . VAL A 1 101 ? -2.846 4.653 17.877 1.00 93.50 101 VAL A CA 1
ATOM 763 C C . VAL A 1 101 ? -2.017 4.970 19.118 1.00 93.50 101 VAL A C 1
ATOM 765 O O . VAL A 1 101 ? -2.517 4.930 20.243 1.00 93.50 101 VAL A O 1
ATOM 768 N N . MET A 1 102 ? -0.733 5.251 18.911 1.00 94.12 102 MET A N 1
ATOM 769 C CA . MET A 1 102 ? 0.151 5.741 19.963 1.00 94.12 102 MET A CA 1
ATOM 770 C C . MET A 1 102 ? 0.026 7.256 20.054 1.00 94.12 102 MET A C 1
ATOM 772 O O . MET A 1 102 ? 0.226 7.960 19.064 1.00 94.12 102 MET A O 1
ATOM 776 N N . THR A 1 103 ? -0.310 7.761 21.235 1.00 91.44 103 THR A N 1
ATOM 777 C CA . THR A 1 103 ? -0.345 9.202 21.488 1.00 91.44 103 THR A CA 1
ATOM 778 C C . THR A 1 103 ? 1.069 9.747 21.725 1.00 91.44 103 THR A C 1
ATOM 780 O O . THR A 1 103 ? 1.972 8.982 22.075 1.00 91.44 103 THR A O 1
ATOM 783 N N . PRO A 1 104 ? 1.280 11.073 21.618 1.00 92.50 104 PRO A N 1
ATOM 784 C CA . PRO A 1 104 ? 2.554 11.701 21.982 1.00 92.50 104 PRO A CA 1
ATOM 785 C C . PRO A 1 104 ? 2.989 11.430 23.430 1.00 92.50 104 PRO A C 1
ATOM 787 O O . PRO A 1 104 ? 4.177 11.434 23.725 1.00 92.50 104 PRO A O 1
ATOM 790 N N . ALA A 1 105 ? 2.038 11.139 24.324 1.00 91.38 105 ALA A N 1
ATOM 791 C CA . ALA A 1 105 ? 2.300 10.749 25.709 1.00 91.38 105 ALA A CA 1
ATOM 792 C C . ALA A 1 105 ? 2.741 9.275 25.864 1.00 91.38 105 ALA A C 1
ATOM 794 O O . ALA A 1 105 ? 2.843 8.781 26.983 1.00 91.38 105 ALA A O 1
ATOM 795 N N . GLY A 1 106 ? 2.949 8.543 24.763 1.00 92.94 106 GLY A 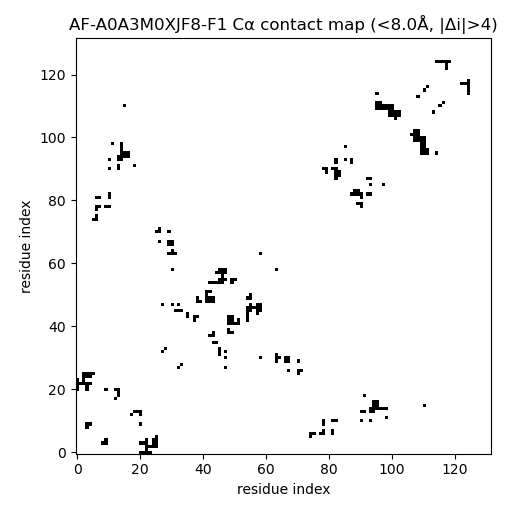N 1
ATOM 796 C CA . GLY A 1 106 ? 3.384 7.143 24.779 1.00 92.94 106 GLY A CA 1
ATOM 797 C C . GLY A 1 106 ? 2.288 6.140 25.150 1.00 92.94 106 GLY A C 1
ATOM 798 O O . GLY A 1 106 ? 2.583 4.972 25.390 1.00 92.94 106 GLY A O 1
ATOM 799 N N . LYS A 1 107 ? 1.016 6.556 25.185 1.00 93.50 107 LYS A N 1
ATOM 800 C CA . LYS A 1 107 ? -0.114 5.677 25.518 1.00 93.50 107 LYS A CA 1
ATOM 801 C C . LYS A 1 107 ? -0.754 5.113 24.251 1.00 93.50 107 LYS A C 1
ATOM 803 O O . LYS A 1 107 ? -1.044 5.860 23.319 1.00 93.50 107 LYS A O 1
ATOM 808 N N . SER A 1 108 ? -1.033 3.810 24.244 1.00 94.69 108 SER A N 1
ATOM 809 C CA . SER A 1 108 ? -1.881 3.188 23.221 1.00 94.69 108 SER A CA 1
ATOM 810 C C . SER A 1 108 ? -3.351 3.445 23.542 1.00 94.69 108 SER A C 1
ATOM 812 O O . SER A 1 108 ? -3.843 2.997 24.581 1.00 94.69 108 SER A O 1
ATOM 814 N N . VAL A 1 109 ? -4.052 4.147 22.655 1.00 93.81 109 VAL A N 1
ATOM 815 C CA . VAL A 1 109 ? -5.486 4.446 22.790 1.00 93.81 109 VAL A CA 1
ATOM 816 C C . VAL A 1 109 ? -6.262 3.892 21.602 1.00 93.81 109 VAL A C 1
ATOM 818 O O . VAL A 1 109 ? -5.732 3.779 20.493 1.00 93.81 109 VAL A O 1
ATOM 821 N N . SER A 1 110 ? -7.518 3.515 21.832 1.00 93.06 110 SER A N 1
ATOM 822 C CA . SER A 1 110 ? -8.423 3.130 20.746 1.00 93.06 110 SER A CA 1
ATOM 823 C C . SER A 1 110 ? -8.763 4.349 19.891 1.00 93.06 110 SER A C 1
ATOM 825 O O . SER A 1 110 ? -9.021 5.426 20.431 1.00 93.06 110 SER A O 1
ATOM 827 N N . LEU A 1 111 ? -8.848 4.195 18.563 1.00 91.62 111 LEU A N 1
ATOM 828 C CA . LEU A 1 111 ? -9.334 5.294 17.718 1.00 91.62 111 LEU A CA 1
ATOM 829 C C . LEU A 1 111 ? -10.777 5.680 18.066 1.00 91.62 111 LEU A C 1
ATOM 831 O O . LEU A 1 111 ? -11.158 6.815 17.818 1.00 91.62 111 LEU A O 1
ATOM 835 N N . ALA A 1 112 ? -11.577 4.770 18.633 1.00 91.38 112 ALA A N 1
ATOM 836 C CA . ALA A 1 112 ? -12.940 5.084 19.067 1.00 91.38 112 ALA A CA 1
ATOM 837 C C . ALA A 1 112 ? -12.978 5.934 20.349 1.00 91.38 112 ALA A C 1
ATOM 839 O O . ALA A 1 112 ? -13.910 6.706 20.532 1.00 91.38 112 ALA A O 1
ATOM 840 N N . GLU A 1 113 ? -11.973 5.801 21.219 1.00 89.06 113 GLU A N 1
ATOM 841 C CA . GLU A 1 113 ? -11.829 6.644 22.414 1.00 89.06 113 GLU A CA 1
ATOM 842 C C . GLU A 1 113 ? -11.332 8.037 22.024 1.00 89.06 113 GLU A C 1
ATOM 844 O O . GLU A 1 113 ? -11.842 9.040 22.511 1.00 89.06 113 GLU A O 1
ATOM 849 N N . GLN A 1 114 ? -10.346 8.098 21.124 1.00 87.38 114 GLN A N 1
ATOM 850 C CA . GLN A 1 114 ? -9.765 9.364 20.687 1.00 87.38 114 GLN A CA 1
ATOM 851 C C . GLN A 1 114 ? -10.676 10.138 19.721 1.00 87.38 114 GLN A C 1
ATOM 853 O O . GLN A 1 114 ? -10.697 11.366 19.757 1.00 87.38 114 GLN A O 1
ATOM 858 N N . TRP A 1 115 ? -11.438 9.431 18.882 1.00 86.38 115 TRP A N 1
ATOM 859 C CA . TRP A 1 115 ? -12.417 9.996 17.950 1.00 86.38 115 TRP A CA 1
ATOM 860 C C . TRP A 1 115 ? -13.741 9.215 17.995 1.00 86.38 115 TRP A C 1
ATOM 862 O O . TRP A 1 115 ? -13.966 8.320 17.167 1.00 86.38 115 TRP A O 1
ATOM 872 N N . PRO A 1 116 ? -14.639 9.561 18.934 1.00 83.94 116 PRO A N 1
ATOM 873 C CA . PRO A 1 116 ? -15.947 8.926 19.065 1.00 83.94 116 PRO A CA 1
ATOM 874 C C . PRO A 1 116 ? -16.788 8.989 17.783 1.00 83.94 116 PRO A C 1
ATOM 876 O O . PRO A 1 116 ? -16.604 9.852 16.918 1.00 83.94 116 PRO A O 1
ATOM 879 N N . GLU A 1 117 ? -17.722 8.049 17.631 1.00 72.12 117 GLU A N 1
ATOM 880 C CA . GLU A 1 117 ? -18.697 8.094 16.536 1.00 72.12 117 GLU A CA 1
ATOM 881 C C . GLU A 1 117 ? -19.629 9.305 16.728 1.00 72.12 117 GLU A C 1
ATOM 883 O O . GLU A 1 117 ? -20.211 9.502 17.794 1.00 72.12 117 GLU A O 1
ATOM 888 N N . THR A 1 118 ? -19.750 10.144 15.698 1.00 69.44 118 THR A N 1
ATOM 889 C CA . THR A 1 118 ? -20.635 11.316 15.706 1.00 69.44 118 THR A CA 1
ATOM 890 C C . THR A 1 118 ? -22.075 10.882 15.461 1.00 69.44 118 THR A C 1
ATOM 892 O O . THR A 1 118 ? -22.329 10.077 14.564 1.00 69.44 118 THR A O 1
ATOM 895 N N . GLN A 1 119 ? -23.032 11.435 16.207 1.00 59.72 119 GLN A N 1
ATOM 896 C CA . GLN A 1 119 ? -24.450 11.177 15.948 1.00 59.72 119 GLN A CA 1
ATOM 897 C C . GLN A 1 119 ? -24.910 11.879 14.656 1.00 59.72 119 GLN A C 1
ATOM 899 O O . GLN A 1 119 ? -24.436 12.985 14.369 1.00 59.72 119 GLN A O 1
ATOM 904 N N . PRO A 1 120 ? -25.835 11.282 13.876 1.00 55.78 120 PRO A N 1
ATOM 905 C CA . PRO A 1 120 ? -26.436 11.953 12.727 1.00 55.78 120 PRO A CA 1
ATOM 906 C C . PRO A 1 120 ? -27.073 13.281 13.165 1.00 55.78 120 PRO A C 1
ATOM 908 O O . PRO A 1 120 ? -27.906 13.291 14.067 1.00 55.78 120 PRO A O 1
ATOM 911 N N . GLY A 1 121 ? -26.663 14.393 12.546 1.00 61.12 121 GLY A N 1
ATOM 912 C CA . GLY A 1 121 ? -27.158 15.741 12.862 1.00 61.12 121 GLY A CA 1
ATOM 913 C C . GLY A 1 121 ? -26.213 16.627 13.684 1.00 61.12 121 GLY A C 1
ATOM 914 O O . GLY A 1 121 ? -26.535 17.792 13.891 1.00 61.12 121 GLY A O 1
ATOM 915 N N . TYR A 1 122 ? -25.044 16.132 14.110 1.00 56.22 122 TYR A N 1
ATOM 916 C CA . TYR A 1 122 ? -24.082 16.927 14.883 1.00 56.22 122 TYR A CA 1
ATOM 917 C C . TYR A 1 122 ? -22.729 17.055 14.151 1.00 56.22 122 TYR A C 1
ATOM 919 O O . TYR A 1 122 ? -21.961 16.089 14.125 1.00 56.22 122 TYR A O 1
ATOM 927 N N . PRO A 1 123 ? -22.394 18.217 13.552 1.00 52.97 123 PRO A N 1
ATOM 928 C CA . PRO A 1 123 ? -21.256 18.331 12.634 1.00 52.97 123 PRO A CA 1
ATOM 929 C C . PRO A 1 123 ? -19.861 18.219 13.279 1.00 52.97 123 PRO A C 1
ATOM 931 O O . PRO A 1 123 ? -18.879 18.156 12.545 1.00 52.97 123 PRO A O 1
ATOM 934 N N . HIS A 1 124 ? -19.727 18.143 14.612 1.00 58.88 124 HIS A N 1
ATOM 935 C CA . HIS A 1 124 ? -18.409 18.221 15.269 1.00 58.88 124 HIS A CA 1
ATOM 936 C C . HIS A 1 124 ? -18.144 17.301 16.468 1.00 58.88 124 HIS A C 1
ATOM 938 O O . HIS A 1 124 ? -17.229 17.576 17.232 1.00 58.88 124 HIS A O 1
ATOM 944 N N . GLY A 1 125 ? -18.861 16.183 16.630 1.00 53.19 125 GLY A N 1
ATOM 945 C CA . GLY A 1 125 ? -18.445 15.136 17.584 1.00 53.19 125 GLY A CA 1
ATOM 946 C C . GLY A 1 125 ? -18.209 15.616 19.024 1.00 53.19 125 GLY A C 1
ATOM 947 O O . GLY A 1 125 ? -17.423 15.003 19.745 1.00 53.19 125 GLY A O 1
ATOM 948 N N . LEU A 1 126 ? -18.853 16.718 19.429 1.00 50.16 126 LEU A N 1
ATOM 949 C CA . LEU A 1 126 ? -18.735 17.226 20.786 1.00 50.16 126 LEU A CA 1
ATOM 950 C C . LEU A 1 126 ? -19.461 16.264 21.736 1.00 50.16 126 LEU A C 1
ATOM 952 O O . LEU A 1 126 ? -20.538 15.758 21.396 1.00 50.16 126 LEU A O 1
ATOM 956 N N . PRO A 1 127 ? -18.890 15.995 22.921 1.00 51.25 127 PRO A N 1
ATOM 957 C CA . PRO A 1 127 ? -19.592 15.262 23.961 1.00 51.25 127 PRO A CA 1
ATOM 958 C C . PRO A 1 127 ? -20.874 16.016 24.345 1.00 51.25 127 PRO A C 1
ATOM 960 O O . PRO A 1 127 ? -20.899 17.248 24.362 1.00 51.25 127 PRO A O 1
ATOM 963 N N . LYS A 1 128 ? -21.936 15.270 24.679 1.00 49.41 128 LYS A N 1
ATOM 964 C CA . LYS A 1 128 ? -23.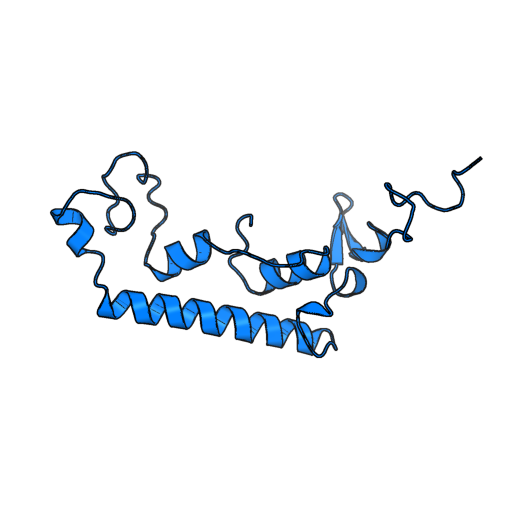275 15.793 25.036 1.00 49.41 128 LYS A CA 1
ATOM 965 C C . LYS A 1 128 ? -23.267 16.882 26.122 1.00 49.41 128 LYS A C 1
ATOM 967 O O . LYS A 1 128 ? -24.231 17.618 26.254 1.00 49.41 128 LYS A O 1
ATOM 972 N N . GLU A 1 129 ? -22.190 16.966 26.890 1.00 52.59 129 GLU A N 1
ATOM 973 C CA . GLU A 1 129 ? -22.013 17.801 28.079 1.00 52.59 129 GLU A CA 1
ATOM 974 C C . GLU A 1 129 ? -21.714 19.278 27.758 1.00 52.59 129 GLU A C 1
ATOM 976 O O . GLU A 1 129 ? -21.719 20.108 28.656 1.00 52.59 129 GLU A O 1
ATOM 981 N N . HIS A 1 130 ? -21.423 19.610 26.493 1.00 49.44 130 HIS A N 1
ATOM 982 C CA . HIS A 1 130 ? -21.009 20.955 26.056 1.00 49.44 130 HIS A CA 1
ATOM 983 C C . HIS A 1 130 ? -22.065 21.686 25.206 1.00 49.44 130 HIS A C 1
ATOM 985 O O . HIS A 1 130 ? -21.740 22.639 24.498 1.00 49.44 130 HIS A O 1
ATOM 991 N N . VAL A 1 131 ? -23.325 21.247 25.253 1.00 45.09 131 VAL A N 1
ATOM 992 C CA . VAL A 1 131 ? -24.437 21.895 24.543 1.00 45.09 131 VAL A CA 1
ATOM 993 C C . VAL A 1 131 ? -25.351 22.541 25.581 1.00 45.09 131 VAL A C 1
ATOM 995 O O . VAL A 1 131 ? -26.040 21.828 26.309 1.00 45.09 131 VAL A O 1
ATOM 998 N N . ILE A 1 132 ? -25.280 23.873 25.677 1.00 40.19 132 ILE A N 1
ATOM 999 C CA . ILE A 1 132 ? -26.259 24.721 26.382 1.00 40.19 132 ILE A CA 1
ATOM 1000 C C . ILE A 1 132 ? -27.559 24.723 25.578 1.00 40.19 132 ILE A C 1
ATOM 1002 O O . ILE A 1 132 ? -27.458 24.828 24.332 1.00 40.19 132 ILE A O 1
#

Foldseek 3Di:
DPQCQALVSQLVCLQVPDPDDDHPVNLCVLQPQPPPVCLVVLPRQQLPRHPDPVSVVSRPPVRSVVSSVVSVVVSLVVNCVLCVVLVHRHSNPRHQQSDWDQDPVRDIDGSCVVQPDDDPPDPPRDPPVPDD

Sequence (132 aa):
SGKLITPAAVAWALCMGADFVNSARGFMFALGCIQSMQCNRNTCPTGIATHNPRLQRGLVVEDKAERVAAYARHLVHEVGTIAHACGVRSPRELKRRHARVMTPAGKSVSLAEQWPETQPGYPHGLPKEHVI

Nearest PDB structures (foldseek):
  1ofe-assembly2_B  TM=9.363E-01  e=4.346E-02  Synechocystis sp. PCC 6803
  1lm1-assembly1_A  TM=9.245E-01  e=5.140E-02  Synechocystis sp. PCC 6803
  1ofd-assembly2_B  TM=7.763E-01  e=4.346E-02  Synechocystis sp. PCC 6803

Solvent-accessible surface area (backbone atoms only — not comparable to full-atom values): 7773 Å² total; per-residue (Å²): 102,80,85,37,58,48,38,66,48,44,48,51,43,24,17,76,67,47,94,72,81,51,39,70,66,38,48,41,46,40,61,52,58,81,77,82,83,32,59,90,71,49,62,23,84,47,14,80,41,39,86,44,70,82,37,32,66,59,53,52,58,80,64,31,51,53,39,35,52,48,48,52,52,49,42,54,50,48,26,41,52,53,21,47,74,70,73,34,96,41,50,85,69,45,36,30,76,78,40,71,46,76,44,98,87,73,46,82,40,44,37,34,74,80,52,57,87,56,60,95,93,49,99,71,62,68,65,84,89,78,69,132

Mean predicted aligned error: 6.63 Å

Radius of gyration: 20.2 Å; Cα contacts (8 Å, |Δi|>4): 167; chains: 1; bounding box: 43×36×54 Å

pLDDT: mean 90.16, std 13.66, range [40.19, 98.25]